Protein AF-A0A0F9JIA7-F1 (afdb_monomer_lite)

Structure (mmCIF, N/CA/C/O backbone):
data_AF-A0A0F9JIA7-F1
#
_entry.id   AF-A0A0F9JIA7-F1
#
loop_
_atom_site.group_PDB
_atom_site.id
_atom_site.type_symbol
_atom_site.label_atom_id
_atom_site.label_alt_id
_atom_site.label_comp_id
_atom_site.label_asym_id
_atom_site.label_entity_id
_atom_site.label_seq_id
_atom_site.pdbx_PDB_ins_code
_atom_site.Cartn_x
_atom_site.Cartn_y
_atom_site.Cartn_z
_atom_site.occupancy
_atom_site.B_iso_or_equiv
_atom_site.auth_seq_id
_atom_site.auth_comp_id
_atom_site.auth_asym_id
_atom_site.auth_atom_id
_atom_site.pdbx_PDB_model_num
ATOM 1 N N . MET A 1 1 ? 2.082 13.815 7.906 1.00 69.31 1 MET A N 1
ATOM 2 C CA . MET A 1 1 ? 0.861 13.181 8.456 1.00 69.31 1 MET A CA 1
ATOM 3 C C . MET A 1 1 ? 0.085 12.582 7.291 1.00 69.31 1 MET A C 1
ATOM 5 O O . MET A 1 1 ? -0.187 13.327 6.356 1.00 69.31 1 MET A O 1
ATOM 9 N N . GLY A 1 2 ? -0.203 11.276 7.313 1.00 84.50 2 GLY A N 1
ATOM 10 C CA . GLY A 1 2 ? -0.759 10.543 6.161 1.00 84.50 2 GLY A CA 1
ATOM 11 C C . GLY A 1 2 ? -2.163 11.004 5.741 1.00 84.50 2 GLY A C 1
ATOM 12 O O . GLY A 1 2 ? -2.844 11.669 6.528 1.00 84.50 2 GLY A O 1
ATOM 13 N N . LYS A 1 3 ? -2.586 10.684 4.510 1.00 92.69 3 LYS A N 1
ATOM 14 C CA . LYS A 1 3 ? -3.920 10.990 3.955 1.00 92.69 3 LYS A CA 1
ATOM 15 C C . LYS A 1 3 ? -5.020 10.440 4.862 1.00 92.69 3 LYS A C 1
ATOM 17 O O . LYS A 1 3 ? -5.863 11.215 5.308 1.00 92.69 3 LYS A O 1
ATOM 22 N N . TYR A 1 4 ? -4.980 9.142 5.158 1.00 89.19 4 TYR A N 1
ATOM 23 C CA . TYR A 1 4 ? -5.959 8.480 6.020 1.00 89.19 4 TYR A CA 1
ATOM 24 C C . TYR A 1 4 ? -5.542 8.628 7.480 1.00 89.19 4 TYR A C 1
ATOM 26 O O . TYR A 1 4 ? -4.421 8.283 7.856 1.00 89.19 4 TYR A O 1
ATOM 34 N N . LYS A 1 5 ? -6.434 9.178 8.304 1.00 85.88 5 LYS A N 1
ATOM 35 C CA . LYS A 1 5 ? -6.111 9.588 9.678 1.00 85.88 5 LYS A CA 1
ATOM 36 C C . LYS A 1 5 ? -6.333 8.491 10.711 1.00 85.88 5 LYS A C 1
ATOM 38 O O . LYS A 1 5 ? -5.857 8.611 11.835 1.00 85.88 5 LYS A O 1
ATOM 43 N N . ASN A 1 6 ? -7.080 7.451 10.358 1.00 82.50 6 ASN A N 1
ATOM 44 C CA . ASN A 1 6 ? -7.423 6.339 11.236 1.00 82.50 6 ASN A CA 1
ATOM 45 C C . ASN A 1 6 ? -7.729 5.074 10.421 1.00 82.50 6 ASN A C 1
ATOM 47 O O . ASN A 1 6 ? -7.944 5.130 9.208 1.00 82.50 6 ASN A O 1
ATOM 51 N N . ILE A 1 7 ? -7.781 3.929 11.109 1.00 81.94 7 ILE A N 1
ATOM 52 C CA . ILE A 1 7 ? -7.990 2.622 10.473 1.00 81.94 7 ILE A CA 1
ATOM 53 C C . ILE A 1 7 ? -9.347 2.520 9.761 1.00 81.94 7 ILE A C 1
ATOM 55 O O . ILE A 1 7 ? -9.470 1.810 8.767 1.00 81.94 7 ILE A O 1
ATOM 59 N N . ARG A 1 8 ? -10.368 3.260 10.216 1.00 82.19 8 ARG A N 1
ATOM 60 C CA . ARG A 1 8 ? -11.706 3.237 9.611 1.00 82.19 8 ARG A CA 1
ATOM 61 C C . ARG A 1 8 ? -11.714 3.904 8.238 1.00 82.19 8 ARG A C 1
ATOM 63 O O . ARG A 1 8 ? -12.297 3.357 7.306 1.00 82.19 8 ARG A O 1
ATOM 70 N N . GLU A 1 9 ? -11.063 5.057 8.107 1.00 88.06 9 GLU A N 1
ATOM 71 C CA . GLU A 1 9 ? -10.872 5.731 6.817 1.00 88.06 9 GLU A CA 1
ATOM 72 C C . GLU A 1 9 ? -10.084 4.855 5.844 1.00 88.06 9 GLU A C 1
ATOM 74 O O . GLU A 1 9 ? -10.499 4.687 4.698 1.00 88.06 9 GLU A O 1
ATOM 79 N N . LEU A 1 10 ? -9.001 4.236 6.322 1.00 88.25 10 LEU A N 1
ATOM 80 C CA . LEU A 1 10 ? -8.189 3.329 5.518 1.00 88.25 10 LEU A CA 1
ATOM 81 C C . LEU A 1 10 ? -9.002 2.112 5.042 1.00 88.25 10 LEU A C 1
ATOM 83 O O . LEU A 1 10 ? -8.990 1.776 3.859 1.00 88.25 10 LEU A O 1
ATOM 87 N N . ALA A 1 11 ? -9.768 1.486 5.940 1.00 85.44 11 ALA A N 1
ATOM 88 C CA . ALA A 1 11 ? -10.628 0.352 5.611 1.00 85.44 11 ALA A CA 1
ATOM 89 C C . ALA A 1 11 ? -11.713 0.721 4.586 1.00 85.44 11 ALA A C 1
ATOM 91 O O . ALA A 1 11 ? -12.020 -0.074 3.698 1.00 85.44 11 ALA A O 1
ATOM 92 N N . ASN A 1 12 ? -12.282 1.927 4.673 1.00 87.69 12 ASN A N 1
ATOM 93 C CA . ASN A 1 12 ? -13.243 2.410 3.682 1.00 87.69 12 ASN A CA 1
ATOM 94 C C . ASN A 1 12 ? -12.593 2.611 2.305 1.00 87.69 12 ASN A C 1
ATOM 96 O O . ASN A 1 12 ? -13.205 2.238 1.308 1.00 87.69 12 ASN A O 1
ATOM 100 N N . ALA A 1 13 ? -11.361 3.126 2.245 1.00 93.12 13 ALA A N 1
ATOM 101 C CA . ALA A 1 13 ? -10.619 3.291 0.993 1.00 93.12 13 ALA A CA 1
ATOM 102 C C . ALA A 1 13 ? -10.251 1.946 0.335 1.00 93.12 13 ALA A C 1
ATOM 104 O O . ALA A 1 13 ? -10.280 1.813 -0.888 1.00 93.12 13 ALA A O 1
ATOM 105 N N . PHE A 1 14 ? -9.964 0.914 1.134 1.00 90.69 14 PHE A N 1
ATOM 106 C CA . PHE A 1 14 ? -9.831 -0.449 0.614 1.00 90.69 14 PHE A CA 1
ATOM 107 C C . PHE A 1 14 ? -11.155 -0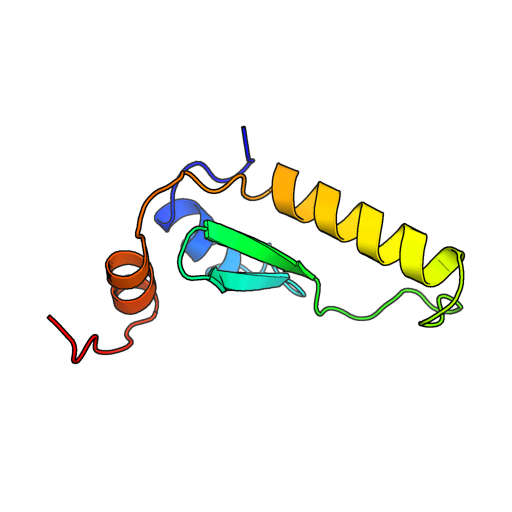.973 0.046 1.00 90.69 14 PHE A C 1
ATOM 109 O O . PHE A 1 14 ? -11.182 -1.489 -1.068 1.00 90.69 14 PHE A O 1
ATOM 116 N N . LYS A 1 15 ? -12.266 -0.796 0.772 1.00 90.75 15 LYS A N 1
ATOM 117 C CA . LYS A 1 15 ? -13.599 -1.245 0.329 1.00 90.75 15 LYS A CA 1
ATOM 118 C C . LYS A 1 15 ? -14.095 -0.520 -0.924 1.00 90.75 15 LYS A C 1
ATOM 120 O O . LYS A 1 15 ? -14.818 -1.125 -1.708 1.00 90.75 15 LYS A O 1
ATOM 125 N N . SER A 1 16 ? -13.729 0.749 -1.111 1.00 94.69 16 SER A N 1
ATOM 126 C CA . SER A 1 16 ? -14.092 1.525 -2.303 1.00 94.69 16 SER A CA 1
ATOM 127 C C . SER A 1 16 ? -13.234 1.199 -3.529 1.00 94.69 16 SER A C 1
ATOM 129 O O . SER A 1 16 ? -13.592 1.594 -4.635 1.00 94.69 16 SER A O 1
ATOM 131 N N . GLY A 1 17 ? -12.115 0.488 -3.351 1.00 92.81 17 GLY A N 1
ATOM 132 C CA . GLY A 1 17 ? -11.155 0.198 -4.416 1.00 92.81 17 GLY A CA 1
ATOM 133 C C . GLY A 1 17 ? -10.144 1.320 -4.685 1.00 92.81 17 GLY A C 1
ATOM 134 O O . GLY A 1 17 ? -9.286 1.150 -5.548 1.00 92.81 17 GLY A O 1
ATOM 135 N N . GLU A 1 18 ? -10.173 2.431 -3.934 1.00 95.06 18 GLU A N 1
ATOM 136 C CA . GLU A 1 18 ? -9.181 3.521 -4.044 1.00 95.06 18 GLU A CA 1
ATOM 137 C C . GLU A 1 18 ? -7.742 3.042 -3.819 1.00 95.06 18 GLU A C 1
ATOM 139 O O . GLU A 1 18 ? -6.795 3.632 -4.335 1.00 95.06 18 GLU A O 1
ATOM 144 N N . LEU A 1 19 ? -7.581 1.974 -3.038 1.00 94.62 19 LEU A N 1
ATOM 145 C CA . LEU A 1 19 ? -6.296 1.361 -2.716 1.00 94.62 19 LEU A CA 1
ATOM 146 C C . LEU A 1 19 ? -6.021 0.087 -3.525 1.00 94.62 19 LEU A C 1
ATOM 148 O O . LEU A 1 19 ? -5.271 -0.779 -3.082 1.00 94.62 19 LEU A O 1
ATOM 152 N N . SER A 1 20 ? -6.603 -0.039 -4.719 1.00 94.50 20 SER A N 1
ATOM 153 C CA . SER A 1 20 ? -6.270 -1.135 -5.632 1.00 94.50 20 SER A CA 1
ATOM 154 C C . SER A 1 20 ? -4.759 -1.178 -5.906 1.00 94.50 20 SER A C 1
ATOM 156 O O . SER A 1 20 ? -4.155 -0.166 -6.259 1.00 94.50 20 SER A O 1
ATOM 158 N N . GLY A 1 21 ? -4.147 -2.351 -5.725 1.00 94.19 21 GLY A N 1
ATOM 159 C CA . GLY A 1 21 ? -2.697 -2.540 -5.841 1.00 94.19 21 GLY A CA 1
ATOM 160 C C . GLY A 1 21 ? -1.905 -2.257 -4.561 1.00 94.19 21 GLY A C 1
ATOM 161 O O . GLY A 1 21 ? -0.691 -2.436 -4.566 1.00 94.19 21 GLY A O 1
ATOM 162 N N . TRP A 1 22 ? -2.554 -1.874 -3.461 1.00 95.06 22 TRP A N 1
ATOM 163 C CA . TRP A 1 22 ? -1.926 -1.727 -2.147 1.00 95.06 22 TRP A CA 1
ATOM 164 C C . TRP A 1 22 ? -2.354 -2.838 -1.186 1.00 95.06 22 TRP A C 1
ATOM 166 O O . TRP A 1 22 ? -3.460 -3.368 -1.279 1.00 95.06 22 TRP A O 1
ATOM 176 N N . VAL A 1 23 ? -1.499 -3.134 -0.208 1.00 92.00 23 VAL A N 1
ATOM 177 C CA . VAL A 1 23 ? -1.832 -3.940 0.976 1.00 92.00 23 VAL A CA 1
ATOM 178 C C . VAL A 1 23 ? -1.398 -3.227 2.248 1.00 92.00 23 VAL A C 1
ATOM 180 O O . VAL A 1 23 ? -0.410 -2.492 2.252 1.00 92.00 23 VAL A O 1
ATOM 183 N N . LEU A 1 24 ? -2.134 -3.462 3.335 1.00 89.56 24 LEU A N 1
ATOM 184 C CA . LEU A 1 24 ? -1.709 -3.074 4.675 1.00 89.56 24 LEU A CA 1
ATOM 185 C C . LEU A 1 24 ? -0.792 -4.159 5.240 1.00 89.56 24 LEU A C 1
ATOM 187 O O . LEU A 1 24 ? -1.224 -5.284 5.476 1.00 89.56 24 LEU A O 1
ATOM 191 N N . MET A 1 25 ? 0.464 -3.798 5.471 1.00 87.00 25 MET A N 1
ATOM 192 C CA . MET A 1 25 ? 1.421 -4.614 6.201 1.00 87.00 25 MET A CA 1
ATOM 193 C C . MET A 1 25 ? 1.303 -4.294 7.688 1.00 87.00 25 MET A C 1
ATOM 195 O O . MET A 1 25 ? 1.324 -3.122 8.078 1.00 87.00 25 MET A O 1
ATOM 199 N N . VAL A 1 26 ? 1.195 -5.337 8.506 1.00 80.25 26 VAL A N 1
ATOM 200 C CA . VAL A 1 26 ? 1.223 -5.245 9.967 1.00 80.25 26 VAL A CA 1
ATOM 201 C C . VAL A 1 26 ? 2.501 -5.924 10.440 1.00 80.25 26 VAL A C 1
ATOM 203 O O . VAL A 1 26 ? 2.702 -7.106 10.180 1.00 80.25 26 VAL A O 1
ATOM 206 N N . ASP A 1 27 ? 3.369 -5.147 11.074 1.00 72.50 27 ASP A N 1
ATOM 207 C CA . ASP A 1 27 ? 4.596 -5.591 11.731 1.00 72.50 27 ASP A CA 1
ATOM 208 C C . ASP A 1 27 ? 4.449 -5.356 13.245 1.00 72.50 27 ASP A C 1
ATOM 210 O O . ASP A 1 27 ? 3.532 -4.650 13.676 1.00 72.50 27 ASP A O 1
ATOM 214 N N . ASN A 1 28 ? 5.339 -5.926 14.055 1.00 67.88 28 ASN A N 1
ATOM 215 C CA . ASN A 1 28 ? 5.265 -5.866 15.519 1.00 67.88 28 ASN A CA 1
ATOM 216 C C . ASN A 1 28 ? 5.200 -4.429 16.057 1.00 67.88 28 ASN A C 1
ATOM 218 O O . ASN A 1 28 ? 4.481 -4.168 17.020 1.00 67.88 28 ASN A O 1
ATOM 222 N N . ASP A 1 29 ? 5.922 -3.511 15.413 1.00 70.06 29 ASP A N 1
ATOM 223 C CA . ASP A 1 29 ? 6.107 -2.144 15.911 1.00 70.06 29 ASP A CA 1
ATOM 224 C C . ASP A 1 29 ? 5.386 -1.088 15.068 1.00 70.06 29 ASP A C 1
ATOM 226 O O . ASP A 1 29 ? 5.273 0.068 15.470 1.00 70.06 29 ASP A O 1
ATOM 230 N N . LYS A 1 30 ? 4.920 -1.451 13.869 1.00 74.62 30 LYS A N 1
ATOM 231 C CA . LYS A 1 30 ? 4.339 -0.487 12.933 1.00 74.62 30 LYS A CA 1
ATOM 232 C C . LYS A 1 30 ? 3.439 -1.145 11.911 1.00 74.62 30 LYS A C 1
ATOM 234 O O . LYS A 1 30 ? 3.585 -2.308 11.550 1.00 74.62 30 LYS A O 1
ATOM 239 N N . THR A 1 31 ? 2.574 -0.330 11.332 1.00 81.69 31 THR A N 1
ATOM 240 C CA . THR A 1 31 ? 1.876 -0.683 10.100 1.00 81.69 31 THR A CA 1
ATOM 241 C C . THR A 1 31 ? 2.406 0.161 8.946 1.00 81.69 31 THR A C 1
ATOM 243 O O . THR A 1 31 ? 2.957 1.239 9.150 1.00 81.69 31 THR A O 1
ATOM 246 N N . HIS A 1 32 ? 2.306 -0.318 7.715 1.00 86.56 32 HIS A N 1
ATOM 247 C CA . HIS A 1 32 ? 2.645 0.485 6.538 1.00 86.56 32 HIS A CA 1
ATOM 248 C C . HIS A 1 32 ? 1.901 -0.028 5.311 1.00 86.56 32 HIS A C 1
ATOM 250 O O . HIS A 1 32 ? 1.460 -1.176 5.273 1.00 86.56 32 HIS A O 1
ATOM 256 N N . LEU A 1 33 ? 1.743 0.826 4.303 1.00 91.56 33 LEU A N 1
ATOM 257 C CA . LEU A 1 33 ? 1.198 0.407 3.018 1.00 91.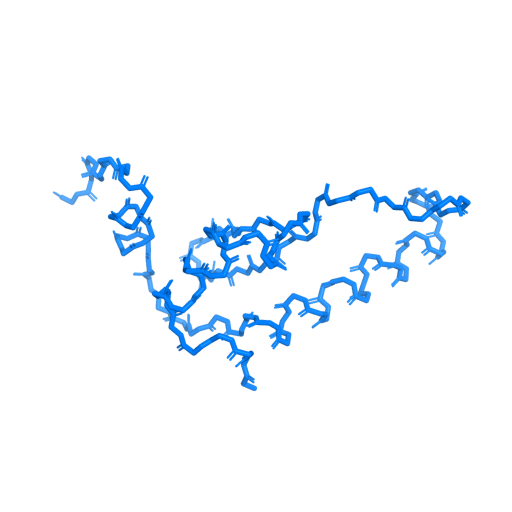56 33 LEU A CA 1
ATOM 258 C C . LEU A 1 33 ? 2.326 -0.063 2.105 1.00 91.56 33 LEU A C 1
ATOM 260 O O . LEU A 1 33 ? 3.336 0.623 1.961 1.00 91.56 33 LEU A O 1
ATOM 264 N N . ARG A 1 34 ? 2.130 -1.221 1.471 1.00 92.62 34 ARG A N 1
ATOM 265 C CA . ARG A 1 34 ? 3.038 -1.768 0.460 1.00 92.62 34 ARG A CA 1
ATOM 266 C C . ARG A 1 34 ? 2.321 -1.869 -0.879 1.00 92.62 34 ARG A C 1
ATOM 268 O O . ARG A 1 34 ? 1.210 -2.395 -0.944 1.00 92.62 34 ARG A O 1
ATOM 275 N N . TRP A 1 35 ? 2.955 -1.378 -1.940 1.00 94.81 35 TRP A N 1
ATOM 276 C CA . TRP A 1 35 ? 2.474 -1.580 -3.303 1.00 94.81 35 TRP A CA 1
ATOM 277 C C . TRP A 1 35 ? 2.771 -3.018 -3.745 1.00 94.81 35 TRP A C 1
ATOM 279 O O . TRP A 1 35 ? 3.892 -3.502 -3.615 1.00 94.81 35 TRP A O 1
ATOM 289 N N . ILE A 1 36 ? 1.751 -3.702 -4.251 1.00 93.25 36 ILE A N 1
ATOM 290 C CA . ILE A 1 36 ? 1.820 -5.042 -4.852 1.00 93.25 36 ILE A CA 1
ATOM 291 C C . ILE A 1 36 ? 1.205 -5.069 -6.259 1.00 93.25 36 ILE A C 1
ATOM 293 O O . ILE A 1 36 ? 1.059 -6.133 -6.857 1.00 93.25 36 ILE A O 1
ATOM 297 N N . GLY A 1 37 ? 0.785 -3.909 -6.769 1.00 92.50 37 GLY A N 1
ATOM 298 C CA . GLY A 1 37 ? 0.282 -3.772 -8.127 1.00 92.50 37 GLY A CA 1
ATOM 299 C C . GLY A 1 37 ? 1.383 -3.982 -9.173 1.00 92.50 37 GLY A C 1
ATOM 300 O O . GLY A 1 37 ? 2.573 -4.007 -8.842 1.00 92.50 37 GLY A O 1
ATOM 301 N N . PRO A 1 38 ? 1.003 -4.109 -10.454 1.00 90.94 38 PRO A N 1
ATOM 302 C CA . PRO A 1 38 ? 1.964 -4.296 -11.531 1.00 90.94 38 PRO A CA 1
ATOM 303 C C . PRO A 1 38 ? 2.942 -3.119 -11.604 1.00 90.94 38 PRO A C 1
ATOM 305 O O . PRO A 1 38 ? 2.581 -1.964 -11.348 1.00 90.94 38 PRO A O 1
ATOM 308 N N . LYS A 1 39 ? 4.189 -3.428 -11.964 1.00 88.94 39 LYS A N 1
ATOM 309 C CA . LYS A 1 39 ? 5.164 -2.414 -12.363 1.00 88.94 39 LYS A CA 1
ATOM 310 C C . LYS A 1 39 ? 4.820 -1.905 -13.771 1.00 88.94 39 LYS A C 1
ATOM 312 O O . LYS A 1 39 ? 4.260 -2.669 -14.557 1.00 88.94 39 LYS A O 1
ATOM 317 N N . PRO A 1 40 ? 5.128 -0.638 -14.093 1.00 90.69 40 PRO A N 1
ATOM 318 C CA . PRO A 1 40 ? 5.060 -0.138 -15.461 1.00 90.69 40 PRO A CA 1
ATOM 319 C C . PRO A 1 40 ? 5.924 -0.965 -16.420 1.00 90.69 40 PRO A C 1
ATOM 321 O O . PRO A 1 40 ? 6.985 -1.458 -16.031 1.00 90.69 40 PRO A O 1
ATOM 324 N N . ASP A 1 41 ? 5.492 -1.066 -17.677 1.00 93.31 41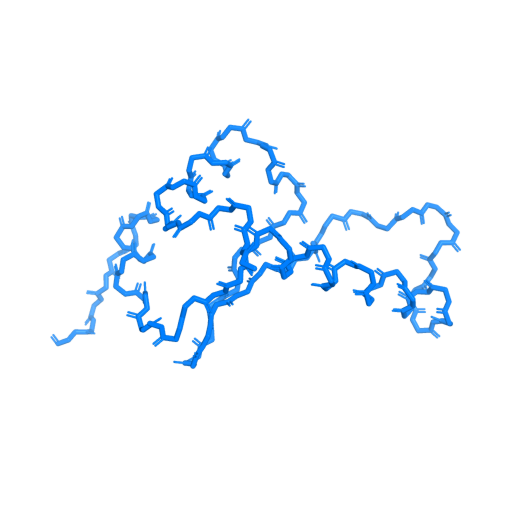 ASP A N 1
ATOM 325 C CA . ASP A 1 41 ? 6.255 -1.747 -18.724 1.00 93.31 41 ASP A CA 1
ATOM 326 C C . ASP A 1 41 ? 7.670 -1.160 -18.843 1.00 93.31 41 ASP A C 1
ATOM 328 O O . ASP A 1 41 ? 7.857 0.058 -18.878 1.00 93.31 41 ASP A O 1
ATOM 332 N N . GLY A 1 42 ? 8.672 -2.040 -18.906 1.00 90.12 42 GLY A N 1
ATOM 333 C CA . GLY A 1 42 ? 10.086 -1.661 -18.989 1.00 90.12 42 GLY A CA 1
ATOM 334 C C . GLY A 1 42 ? 10.760 -1.353 -17.647 1.00 90.12 42 GLY A C 1
ATOM 335 O O . GLY A 1 42 ? 11.951 -1.054 -17.642 1.00 90.12 42 GLY A O 1
ATOM 336 N N . ILE A 1 43 ? 10.044 -1.446 -16.520 1.00 92.75 43 ILE A N 1
ATOM 337 C CA . ILE A 1 43 ? 10.653 -1.404 -15.184 1.00 92.75 43 ILE A CA 1
ATOM 338 C C . ILE A 1 43 ? 10.894 -2.835 -14.695 1.00 92.75 43 ILE A C 1
ATOM 340 O O . ILE A 1 43 ? 9.969 -3.530 -14.268 1.00 92.75 43 ILE A O 1
ATOM 344 N N . GLU A 1 44 ? 12.154 -3.261 -14.744 1.00 91.81 44 GLU A N 1
ATOM 345 C CA . GLU A 1 44 ? 12.597 -4.567 -14.253 1.00 91.81 44 GLU A CA 1
ATOM 346 C C . GLU A 1 44 ? 13.059 -4.492 -12.793 1.00 91.81 44 GLU A C 1
ATOM 348 O O . GLU A 1 44 ? 13.575 -3.471 -12.334 1.00 91.81 44 GLU A O 1
ATOM 353 N N . ALA A 1 45 ? 12.863 -5.584 -12.051 1.00 87.12 45 ALA A N 1
ATOM 354 C CA . ALA A 1 45 ? 13.408 -5.725 -10.703 1.00 87.12 45 ALA A CA 1
ATOM 355 C C . ALA A 1 45 ? 14.943 -5.795 -10.736 1.00 87.12 45 ALA A C 1
ATOM 357 O O . ALA A 1 45 ? 15.518 -6.158 -11.759 1.00 87.12 45 ALA A O 1
ATOM 358 N N . ASP A 1 46 ? 15.587 -5.464 -9.615 1.00 87.94 46 ASP A N 1
ATOM 359 C CA . ASP A 1 46 ? 17.048 -5.503 -9.453 1.00 87.94 46 ASP A CA 1
ATOM 360 C C . ASP A 1 46 ? 17.806 -4.611 -10.462 1.00 87.94 46 ASP A C 1
ATOM 362 O O . ASP A 1 46 ? 18.947 -4.880 -10.844 1.00 87.94 46 ASP A O 1
ATOM 366 N N . THR A 1 47 ? 17.157 -3.526 -10.893 1.00 94.94 47 THR A N 1
ATOM 367 C CA . THR A 1 47 ? 17.744 -2.448 -11.696 1.00 94.94 47 THR A CA 1
ATOM 368 C C . THR A 1 47 ? 17.553 -1.116 -10.981 1.00 94.94 47 THR A C 1
ATOM 370 O O . THR A 1 47 ? 16.596 -0.964 -10.222 1.00 94.94 47 THR A O 1
ATOM 373 N N . ASP A 1 48 ? 18.382 -0.116 -11.292 1.00 95.62 48 ASP A N 1
ATOM 374 C CA . ASP A 1 48 ? 18.251 1.232 -10.713 1.00 95.62 48 ASP A CA 1
ATOM 375 C C . ASP A 1 48 ? 16.835 1.813 -10.897 1.00 95.62 48 ASP A C 1
ATOM 377 O O . ASP A 1 48 ? 16.283 2.438 -9.993 1.00 95.62 48 ASP A O 1
ATOM 381 N N . ALA A 1 49 ? 16.212 1.570 -12.056 1.00 93.75 49 ALA A N 1
ATOM 382 C CA . ALA A 1 49 ? 14.850 2.020 -12.343 1.00 93.75 49 ALA A CA 1
ATOM 383 C C . ALA A 1 49 ? 13.792 1.267 -11.515 1.00 93.75 49 ALA A C 1
ATOM 385 O O . ALA A 1 49 ? 12.794 1.859 -11.096 1.00 93.75 49 ALA A O 1
ATOM 386 N N . GLY A 1 50 ? 14.005 -0.031 -11.278 1.00 94.00 50 GLY A N 1
ATOM 387 C CA . GLY A 1 50 ? 13.181 -0.843 -10.384 1.00 94.00 50 GLY A CA 1
ATOM 388 C C . GLY A 1 50 ? 13.261 -0.364 -8.939 1.00 94.00 50 GLY A C 1
ATOM 389 O O . GLY A 1 50 ? 12.225 -0.155 -8.307 1.00 94.00 50 GLY A O 1
ATOM 390 N N . ASP A 1 51 ? 14.474 -0.114 -8.451 1.00 93.88 51 ASP A N 1
ATOM 391 C CA . ASP A 1 51 ? 14.722 0.365 -7.092 1.00 93.88 51 ASP A CA 1
ATOM 392 C C . ASP A 1 51 ? 14.145 1.770 -6.876 1.00 93.88 51 ASP A C 1
ATOM 394 O O . ASP A 1 51 ? 13.479 2.026 -5.871 1.00 93.88 51 ASP A O 1
ATOM 398 N N . GLU A 1 52 ? 14.312 2.675 -7.847 1.00 95.44 52 GLU A N 1
ATOM 399 C CA . GLU A 1 52 ? 13.719 4.014 -7.794 1.00 95.44 52 GLU A CA 1
ATOM 400 C C . GLU A 1 52 ? 12.182 3.952 -7.776 1.00 95.44 52 GLU A C 1
ATOM 402 O O . GLU A 1 52 ? 11.528 4.723 -7.065 1.00 95.44 52 GLU A O 1
ATOM 407 N N . PHE A 1 53 ? 11.584 3.027 -8.533 1.00 95.12 53 PHE A N 1
ATOM 408 C CA . PHE A 1 53 ? 10.139 2.818 -8.516 1.00 95.12 53 PHE A CA 1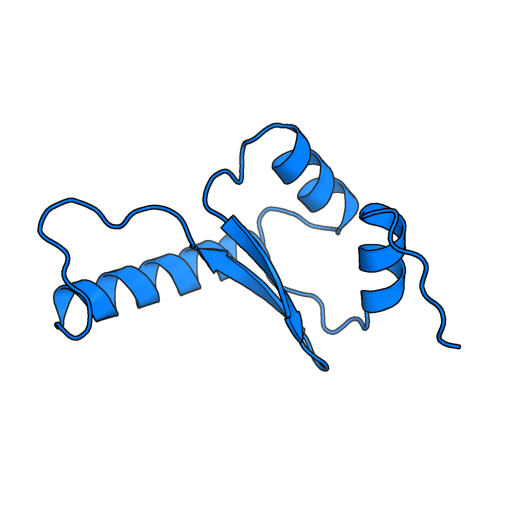
ATOM 409 C C . PHE A 1 53 ? 9.649 2.339 -7.144 1.00 95.12 53 PHE A C 1
ATOM 411 O O . PHE A 1 53 ? 8.698 2.910 -6.603 1.00 95.12 53 PHE A O 1
ATOM 418 N N . GLU A 1 54 ? 10.295 1.325 -6.564 1.00 93.31 54 GLU A N 1
ATOM 419 C CA . GLU A 1 54 ? 9.940 0.805 -5.238 1.00 93.31 54 GLU A CA 1
ATOM 420 C C . GLU A 1 54 ? 10.116 1.878 -4.154 1.00 93.31 54 GLU A C 1
ATOM 422 O O . GLU A 1 54 ? 9.247 2.038 -3.294 1.00 93.31 54 GLU A O 1
ATOM 427 N N . TYR A 1 55 ? 11.177 2.688 -4.241 1.00 94.06 55 TYR A N 1
ATOM 428 C CA . TYR A 1 55 ? 11.396 3.816 -3.338 1.00 94.06 55 TYR A CA 1
ATOM 429 C C . TYR A 1 55 ? 10.258 4.845 -3.429 1.00 94.06 55 TYR A C 1
ATOM 431 O O . TYR A 1 55 ? 9.659 5.203 -2.413 1.00 94.06 55 TYR A O 1
ATOM 439 N N . LYS A 1 56 ? 9.873 5.254 -4.646 1.00 95.31 56 LYS A N 1
ATOM 440 C CA . LYS A 1 56 ? 8.734 6.167 -4.856 1.00 95.31 56 LYS A CA 1
ATOM 441 C C . LYS A 1 56 ? 7.430 5.590 -4.307 1.00 95.31 56 LYS A C 1
ATOM 443 O O . LYS A 1 56 ? 6.645 6.319 -3.703 1.00 95.31 56 LYS A O 1
ATOM 448 N N . LYS A 1 57 ? 7.195 4.284 -4.471 1.00 95.12 57 LYS A N 1
ATOM 449 C CA . LYS A 1 57 ? 6.016 3.618 -3.902 1.00 95.12 57 LYS A CA 1
ATOM 450 C C . LYS A 1 57 ? 6.057 3.541 -2.381 1.00 95.12 57 LYS A C 1
ATOM 452 O O . LYS A 1 57 ? 5.016 3.706 -1.750 1.00 95.12 57 LYS A O 1
ATOM 457 N N . SER A 1 58 ? 7.225 3.364 -1.780 1.00 91.88 58 SER A N 1
ATOM 458 C CA . SER A 1 58 ? 7.378 3.461 -0.328 1.00 91.88 58 SER A CA 1
ATOM 459 C C . SER A 1 58 ? 7.011 4.863 0.185 1.00 91.88 58 SER A C 1
ATOM 461 O O . SER A 1 58 ? 6.225 4.987 1.128 1.00 91.88 58 SER A O 1
ATOM 463 N N . ASP A 1 59 ? 7.493 5.919 -0.478 1.00 94.38 59 ASP A N 1
ATOM 464 C CA . ASP A 1 59 ? 7.171 7.310 -0.130 1.00 94.38 59 ASP A CA 1
ATOM 465 C C . ASP A 1 59 ? 5.672 7.614 -0.286 1.00 94.38 59 ASP A C 1
ATOM 467 O O . ASP A 1 59 ? 5.047 8.190 0.611 1.00 94.38 59 ASP A O 1
ATOM 471 N N . GLU A 1 60 ? 5.056 7.177 -1.390 1.00 95.19 60 GLU A N 1
ATOM 472 C CA . GLU A 1 60 ? 3.604 7.266 -1.587 1.00 95.19 60 GLU A CA 1
ATOM 473 C C . GLU A 1 60 ? 2.841 6.551 -0.462 1.00 95.19 60 GLU A C 1
ATOM 475 O O . GLU A 1 60 ? 1.891 7.108 0.095 1.00 95.19 60 GLU A O 1
ATOM 480 N N . GLY A 1 61 ? 3.277 5.345 -0.085 1.00 93.12 61 GLY A N 1
ATOM 481 C CA . GLY A 1 61 ? 2.694 4.569 1.006 1.00 93.12 61 GLY A CA 1
ATOM 482 C C . GLY A 1 61 ? 2.715 5.330 2.332 1.00 93.12 61 GLY A C 1
ATOM 483 O O . GLY A 1 61 ? 1.694 5.387 3.019 1.00 93.12 61 GLY A O 1
ATOM 484 N N . TYR A 1 62 ? 3.830 5.994 2.649 1.00 90.06 62 TYR A N 1
ATOM 485 C CA . TYR A 1 62 ? 3.971 6.830 3.845 1.00 90.06 62 TY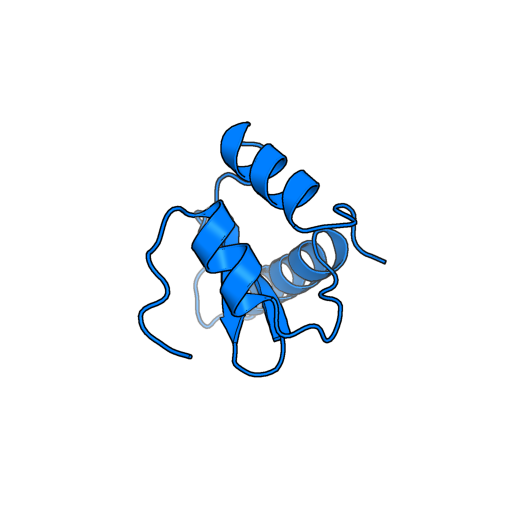R A CA 1
ATOM 486 C C . TYR A 1 62 ? 3.069 8.074 3.815 1.00 90.06 62 TYR A C 1
ATOM 488 O O . TYR A 1 62 ? 2.491 8.474 4.832 1.00 90.06 62 TYR A O 1
ATOM 496 N N . LEU A 1 63 ? 2.908 8.694 2.643 1.00 93.38 63 LEU A N 1
ATOM 497 C CA . LEU A 1 63 ? 2.003 9.830 2.461 1.00 93.38 63 LEU A CA 1
ATOM 498 C C . LEU A 1 63 ? 0.529 9.422 2.552 1.00 93.38 63 LEU A C 1
ATOM 500 O O . LEU A 1 63 ? -0.293 10.219 3.005 1.00 93.38 63 LEU A O 1
ATOM 504 N N . LEU A 1 64 ? 0.175 8.195 2.168 1.00 93.06 64 LEU A N 1
ATOM 505 C CA . LEU A 1 64 ? -1.176 7.653 2.321 1.00 93.06 64 LEU A CA 1
ATOM 506 C C . LEU A 1 64 ? -1.461 7.247 3.770 1.00 93.06 64 LEU A C 1
ATOM 508 O O . LEU A 1 64 ? -2.495 7.625 4.327 1.00 93.06 64 LEU A O 1
ATOM 512 N N . TRP A 1 65 ? -0.529 6.523 4.385 1.00 89.88 65 TRP A N 1
ATOM 513 C CA . TRP A 1 65 ? -0.631 5.989 5.733 1.00 89.88 65 TRP A CA 1
ATOM 514 C C . TRP A 1 65 ? 0.697 6.162 6.470 1.00 89.88 65 TRP A C 1
ATOM 516 O O . TRP A 1 65 ? 1.673 5.449 6.247 1.00 89.88 65 TRP A O 1
ATOM 526 N N . ASN A 1 66 ? 0.703 7.116 7.392 1.00 80.69 66 ASN A N 1
ATOM 527 C CA . ASN A 1 66 ? 1.822 7.363 8.285 1.00 80.69 66 ASN A CA 1
ATOM 528 C C . ASN A 1 66 ? 1.425 6.795 9.646 1.00 80.69 66 ASN A C 1
ATOM 530 O O . ASN A 1 66 ? 0.728 7.471 10.406 1.00 80.69 66 ASN A O 1
ATOM 534 N N . SER A 1 67 ? 1.743 5.515 9.847 1.00 69.56 67 SER A N 1
ATOM 535 C CA . SER A 1 67 ? 1.298 4.721 10.992 1.00 69.56 67 SER A CA 1
ATOM 536 C C . SER A 1 67 ? 1.543 5.457 12.303 1.00 69.56 67 SER A C 1
ATOM 538 O O . SER A 1 67 ? 2.688 5.804 12.582 1.00 69.56 67 SER A O 1
ATOM 540 N N . PRO A 1 68 ? 0.516 5.670 13.140 1.00 63.62 68 PRO A N 1
ATOM 541 C CA . PRO A 1 68 ? 0.778 5.940 14.543 1.00 63.62 68 PRO A CA 1
ATOM 542 C C . PRO A 1 68 ? 1.453 4.700 15.163 1.00 63.62 68 PRO A C 1
ATOM 544 O O . PRO A 1 68 ? 1.155 3.579 14.741 1.00 63.62 68 PRO A O 1
ATOM 547 N N . ASP A 1 69 ? 2.346 4.897 16.141 1.00 55.69 69 ASP A N 1
ATOM 548 C CA . ASP A 1 69 ? 3.029 3.852 16.937 1.00 55.69 69 ASP A CA 1
ATOM 549 C C . ASP A 1 69 ? 2.045 3.108 17.860 1.00 55.69 69 ASP A C 1
ATOM 551 O O . ASP A 1 69 ? 2.182 3.059 19.082 1.00 55.69 69 ASP A O 1
ATOM 555 N N . VAL A 1 70 ? 0.958 2.603 17.292 1.00 55.09 70 VAL A N 1
ATOM 556 C CA . VAL A 1 70 ? -0.125 1.968 18.027 1.00 55.09 70 VAL A CA 1
ATOM 557 C C . VAL A 1 70 ? -0.135 0.507 17.631 1.00 55.09 70 VAL A C 1
ATOM 559 O O . VAL A 1 70 ? -0.130 0.166 16.452 1.00 55.09 70 VAL A O 1
ATOM 562 N N . TYR A 1 71 ? -0.166 -0.360 18.634 1.00 59.56 71 TYR A N 1
ATOM 563 C CA . TYR A 1 71 ? -0.415 -1.785 18.487 1.00 59.56 71 TYR A CA 1
ATOM 564 C C . TYR A 1 71 ? -1.861 -1.967 17.985 1.00 59.56 71 TYR A C 1
ATOM 566 O O . TYR A 1 71 ? -2.798 -2.141 18.760 1.00 59.56 71 TYR A O 1
ATOM 574 N N . ILE A 1 72 ? -2.079 -1.792 16.676 1.00 64.94 72 ILE A N 1
ATOM 575 C CA . ILE A 1 72 ? -3.407 -1.822 16.036 1.00 64.94 72 ILE A CA 1
ATOM 576 C C . ILE A 1 72 ? -3.824 -3.235 15.625 1.00 64.94 72 ILE A C 1
ATOM 578 O O . ILE A 1 72 ? -4.858 -3.373 14.976 1.00 64.94 72 ILE A O 1
ATOM 582 N N . LEU A 1 73 ? -3.060 -4.273 15.990 1.00 67.56 73 LEU A N 1
ATOM 583 C CA . LEU A 1 73 ? -3.331 -5.654 15.587 1.00 67.56 73 LEU A CA 1
ATOM 584 C C . LEU A 1 73 ? -4.781 -6.051 15.906 1.00 67.56 73 LEU A C 1
ATOM 586 O O . LEU A 1 73 ? -5.498 -6.472 15.006 1.00 67.56 73 LEU A O 1
ATOM 590 N N . ASP A 1 74 ? -5.266 -5.769 17.116 1.00 67.56 74 ASP A N 1
ATOM 591 C CA . ASP A 1 74 ? -6.652 -6.061 17.510 1.00 67.56 74 ASP A CA 1
ATOM 592 C C . ASP A 1 74 ? -7.692 -5.318 16.666 1.00 67.56 74 ASP A C 1
ATOM 594 O O . ASP A 1 74 ? -8.694 -5.894 16.242 1.00 67.56 74 ASP A O 1
ATOM 598 N N . GLN A 1 75 ? -7.462 -4.033 16.382 1.00 68.69 75 GLN A N 1
ATOM 599 C CA . GLN A 1 75 ? -8.394 -3.230 15.583 1.00 68.69 75 GLN A CA 1
ATOM 600 C C . GLN A 1 75 ? -8.363 -3.638 14.107 1.00 68.69 75 GLN A C 1
ATOM 602 O O . GLN A 1 75 ? -9.396 -3.603 13.440 1.00 68.69 75 GLN A O 1
ATOM 607 N N . ALA A 1 76 ? -7.193 -4.028 13.598 1.00 66.38 76 ALA A N 1
ATOM 608 C CA . ALA A 1 76 ? -7.010 -4.513 12.240 1.00 66.38 76 ALA A CA 1
ATOM 609 C C . ALA A 1 76 ? -7.681 -5.882 12.055 1.00 66.38 76 ALA A C 1
ATOM 611 O O . ALA A 1 76 ? -8.443 -6.053 11.103 1.00 66.38 76 ALA A O 1
ATOM 612 N N . LEU A 1 77 ? -7.478 -6.815 12.993 1.00 68.38 77 LEU A N 1
ATOM 613 C CA . LEU A 1 77 ? -8.138 -8.123 13.011 1.00 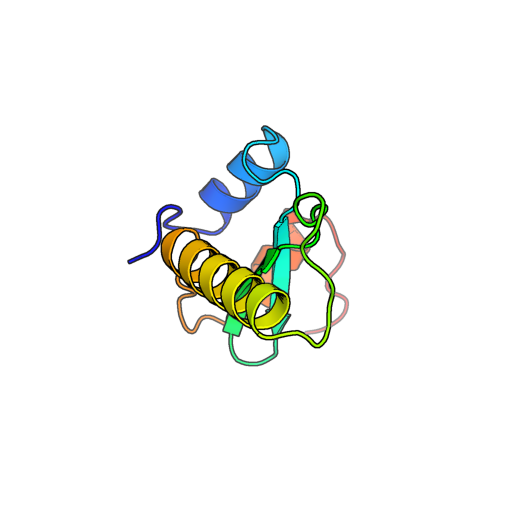68.38 77 LEU A CA 1
ATOM 614 C C . LEU A 1 77 ? -9.663 -7.966 13.103 1.00 68.38 77 LEU A C 1
ATOM 616 O O . LEU A 1 77 ? -10.387 -8.514 12.270 1.00 68.38 77 LEU A O 1
ATOM 620 N N . ALA A 1 78 ? -10.152 -7.122 14.018 1.00 68.25 78 ALA A N 1
ATOM 621 C CA . ALA A 1 78 ? -11.579 -6.828 14.145 1.00 68.25 78 ALA A CA 1
ATOM 622 C C . ALA A 1 78 ? -12.173 -6.206 12.867 1.00 68.25 78 ALA A C 1
ATOM 624 O O . ALA A 1 78 ? -13.252 -6.604 12.427 1.00 68.25 78 ALA A O 1
ATOM 625 N N . ALA A 1 79 ? -11.477 -5.256 12.233 1.00 62.72 79 ALA A N 1
ATOM 626 C CA . ALA A 1 79 ? -11.935 -4.631 10.992 1.00 62.72 79 ALA A CA 1
ATOM 627 C C . ALA A 1 79 ? -11.941 -5.599 9.794 1.00 62.72 79 ALA A C 1
ATOM 629 O O . ALA A 1 79 ? -12.788 -5.460 8.906 1.00 62.72 79 ALA A O 1
ATOM 630 N N . ALA A 1 80 ? -11.021 -6.566 9.774 1.00 62.69 80 ALA A N 1
ATOM 631 C CA . ALA A 1 80 ? -10.928 -7.611 8.757 1.00 62.69 80 ALA A CA 1
ATOM 632 C C . ALA A 1 80 ? -11.875 -8.800 9.013 1.00 62.69 80 ALA A C 1
ATOM 634 O O . ALA A 1 80 ? -12.003 -9.669 8.152 1.00 62.69 80 ALA A O 1
ATOM 635 N N . GLY A 1 81 ? -12.544 -8.846 10.171 1.00 67.06 81 GLY A N 1
ATOM 636 C CA . GLY A 1 81 ? -13.385 -9.977 10.571 1.00 67.06 81 GLY A CA 1
ATOM 637 C C . GLY A 1 81 ? -12.587 -11.245 10.887 1.00 67.06 81 GLY A C 1
ATOM 638 O O . GLY A 1 81 ? -13.132 -12.343 10.801 1.00 67.06 81 GLY A O 1
ATOM 639 N N . ILE A 1 82 ? -11.303 -11.104 11.221 1.00 66.25 82 ILE A N 1
ATOM 640 C CA . ILE A 1 82 ? -10.423 -12.212 11.589 1.00 66.25 82 ILE A CA 1
ATOM 641 C C . ILE A 1 82 ? -10.512 -12.383 13.114 1.00 66.25 82 ILE A C 1
ATOM 643 O O . ILE A 1 82 ? -10.281 -11.409 13.834 1.00 66.25 82 ILE A O 1
ATOM 647 N N . PRO A 1 83 ? -10.852 -13.578 13.631 1.00 56.25 83 PRO A N 1
ATOM 648 C CA . PRO A 1 83 ? -10.832 -13.831 15.067 1.00 56.25 83 PRO A CA 1
ATOM 649 C C . PRO A 1 83 ? -9.417 -13.614 15.612 1.00 56.25 83 PRO A C 1
ATOM 651 O O . PRO A 1 83 ? -8.470 -14.217 15.108 1.00 56.25 83 PRO A O 1
ATOM 654 N N . ASN A 1 84 ? -9.265 -12.766 16.632 1.00 62.59 84 ASN A N 1
ATOM 655 C CA . ASN A 1 84 ? -8.034 -12.750 17.414 1.00 62.59 84 ASN A CA 1
ATOM 656 C C . ASN A 1 84 ? -8.145 -13.825 18.505 1.00 62.59 84 ASN A C 1
ATOM 658 O O . ASN A 1 84 ? -8.894 -13.651 19.464 1.00 62.59 84 ASN A O 1
ATOM 662 N N . GLU A 1 85 ? -7.434 -14.941 18.344 1.00 54.47 85 GLU A N 1
ATOM 663 C CA . GLU A 1 85 ? -7.406 -16.035 19.327 1.00 54.47 85 GLU A CA 1
ATOM 664 C C . GLU A 1 85 ? -6.397 -15.807 20.474 1.00 54.47 85 GLU A C 1
ATOM 666 O O . GLU A 1 85 ? -6.191 -16.707 21.285 1.00 54.47 85 GLU A O 1
ATOM 671 N N . GLY A 1 86 ? -5.767 -14.628 20.573 1.00 53.16 86 GLY A N 1
ATOM 672 C CA . GLY A 1 86 ? -4.715 -14.365 21.557 1.00 53.16 86 GLY A CA 1
ATOM 673 C C . GLY A 1 86 ? -4.812 -13.014 22.262 1.00 53.16 86 GLY A C 1
ATOM 674 O O . GLY A 1 86 ? -4.152 -12.064 21.843 1.00 53.16 86 GLY A O 1
ATOM 675 N N . VAL A 1 87 ? -5.546 -12.992 23.383 1.00 45.91 87 VAL A N 1
ATOM 676 C CA . VAL A 1 87 ? -5.103 -12.391 24.659 1.00 45.91 87 VAL A CA 1
ATOM 677 C C . VAL A 1 87 ? -5.504 -13.320 25.799 1.00 45.91 87 VAL A C 1
ATOM 679 O O . VAL A 1 87 ? -6.685 -13.737 25.815 1.00 45.91 87 VAL A O 1
#

Foldseek 3Di:
DAPQPDPVSVLVCVVVCVQPQWDWDDDPFWIWIAGRDDDPPPQDPPDPSVVVVRVVRRVNGCNHDVTDRDPCVVVVCVSVVHDDPDD

Organism: NCBI:txid412755

Sequence (87 aa):
MGKYKNIRELANAFKSGELSGWVLMVDNDKTHLRWIGPKPDGIEADTDAGDEFEYKKSDEGYLLWNSPDVYILDQALAAAGIPNEGV

pLDDT: mean 82.78, std 13.34, range [45.91, 95.62]

Secondary structure (DSSP, 8-state):
--S--SHHHHHHHHHHTTTTTEEEEE-SS-EEEEE-SPPPTT--TTSHHHHHHHHHHHHHHHHH----S---HHHHHHHHT------

Radius of gyration: 14.55 Å; chains: 1; bounding box: 32×29×44 Å